Protein 3PBJ (pdb70)

Radius of gyration: 22.79 Å; Cα contacts (8 Å, |Δi|>4): 44; chains: 6; bounding box: 41×23×74 Å

Structure (mmCIF, N/CA/C/O backbone):
data_3PBJ
#
_entry.id   3PBJ
#
_cell.length_a   25.877
_cell.length_b   38.649
_cell.length_c   75.659
_cell.angle_alpha   90.00
_cell.angle_beta   95.06
_cell.angle_gamma   90.00
#
_symmetry.space_group_name_H-M   'P 1 21 1'
#
loop_
_entity.id
_entity.type
_entity.pdbx_description
1 polymer 'COIL SER L9L-Pen L23H'
2 non-polymer 'ZINC ION'
3 non-polymer 'CHLORIDE ION'
4 non-polymer 'MERCURY (II) ION'
5 non-polymer 'SODIUM ION'
6 water water
#
loop_
_atom_site.group_PDB
_atom_site.id
_atom_site.type_symbol
_atom_site.label_atom_id
_atom_site.label_alt_id
_atom_site.label_comp_id
_atom_site.label_asym_id
_atom_site.label_entity_id
_atom_site.label_seq_id
_atom_site.pdbx_PDB_ins_code
_atom_site.Cartn_x
_atom_site.Cartn_y
_atom_site.Cartn_z
_atom_site.occupancy
_atom_site.B_iso_or_equiv
_atom_site.auth_seq_id
_atom_site.auth_comp_id
_atom_site.auth_asym_id
_atom_site.auth_atom_id
_atom_site.pdbx_PDB_model_num
ATOM 1 N N . GLU A 1 2 ? 19.677 -0.731 -14.271 1.00 66.34 1 GLU A N 1
ATOM 2 C CA . GLU A 1 2 ? 20.265 -1.654 -13.298 1.00 67.28 1 GLU A CA 1
ATOM 3 C C . GLU A 1 2 ? 19.180 -2.526 -12.692 1.00 68.32 1 GLU A C 1
ATOM 4 O O . GLU A 1 2 ? 18.745 -2.290 -11.562 1.00 67.19 1 GLU A O 1
ATOM 10 N N . TRP A 1 3 ? 18.752 -3.545 -13.453 1.00 64.00 2 TRP A N 1
ATOM 11 C CA . TRP A 1 3 ? 17.737 -4.508 -13.037 1.00 62.52 2 TRP A CA 1
ATOM 12 C C . TRP A 1 3 ? 18.117 -5.150 -11.720 1.00 64.25 2 TRP A C 1
ATOM 13 O O . TRP A 1 3 ? 17.359 -5.031 -10.771 1.00 62.29 2 TRP A O 1
ATOM 24 N N . GLU A 1 4 ? 19.327 -5.743 -11.640 1.00 62.25 3 GLU A N 1
ATOM 25 C CA . GLU A 1 4 ? 19.863 -6.421 -10.454 1.00 62.61 3 GLU A CA 1
ATOM 26 C C . GLU A 1 4 ? 19.733 -5.541 -9.189 1.00 64.64 3 GLU A C 1
ATOM 27 O O . GLU A 1 4 ? 19.166 -6.003 -8.203 1.00 65.26 3 GLU A O 1
ATOM 33 N N . ALA A 1 5 ? 20.175 -4.268 -9.251 1.00 57.91 4 ALA A N 1
ATOM 34 C CA . ALA A 1 5 ? 20.126 -3.302 -8.147 1.00 55.52 4 ALA A CA 1
ATOM 35 C C . ALA A 1 5 ? 18.704 -2.924 -7.739 1.00 54.11 4 ALA A C 1
ATOM 36 O O . ALA A 1 5 ? 18.436 -2.749 -6.538 1.00 52.84 4 ALA A O 1
ATOM 38 N N . LEU A 1 6 ? 17.811 -2.755 -8.739 1.00 46.40 5 LEU A N 1
ATOM 39 C CA . LEU A 1 6 ? 16.424 -2.341 -8.529 1.00 43.31 5 LEU A CA 1
ATOM 40 C C . LEU A 1 6 ? 15.574 -3.494 -8.027 1.00 44.45 5 LEU A C 1
ATOM 41 O O . LEU A 1 6 ? 14.689 -3.288 -7.195 1.00 43.24 5 LEU A O 1
ATOM 46 N N . GLU A 1 7 ? 15.813 -4.698 -8.546 1.00 41.43 6 GLU A N 1
ATOM 47 C CA . GLU A 1 7 ? 15.076 -5.878 -8.117 1.00 41.16 6 GLU A CA 1
ATOM 48 C C . GLU A 1 7 ? 15.487 -6.234 -6.698 1.00 46.23 6 GLU A C 1
ATOM 49 O O . GLU A 1 7 ? 14.655 -6.719 -5.951 1.00 46.12 6 GLU A O 1
ATOM 55 N N . LYS A 1 8 ? 16.728 -5.913 -6.305 1.00 42.76 7 LYS A N 1
ATOM 56 C CA . LYS A 1 8 ? 17.209 -6.152 -4.944 1.00 44.19 7 LYS A CA 1
ATOM 57 C C . LYS A 1 8 ? 16.425 -5.220 -3.980 1.00 47.60 7 LYS A C 1
ATOM 58 O O . LYS A 1 8 ? 15.987 -5.656 -2.911 1.00 48.06 7 LYS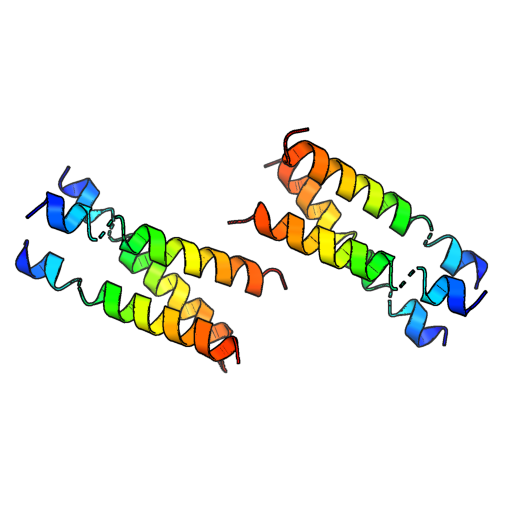 A O 1
ATOM 64 N N . LYS A 1 9 ? 16.222 -3.956 -4.399 1.00 41.78 8 LYS A N 1
ATOM 65 C CA . LYS A 1 9 ? 15.515 -2.941 -3.634 1.00 39.21 8 LYS A CA 1
ATOM 66 C C . LYS A 1 9 ? 14.066 -3.355 -3.447 1.00 38.86 8 LYS A C 1
ATOM 67 O O . LYS A 1 9 ? 13.604 -3.429 -2.319 1.00 38.81 8 LYS A O 1
ATOM 81 N N . ALA A 1 11 ? 12.692 -6.369 -3.666 1.00 32.64 10 ALA A N 1
ATOM 82 C CA . ALA A 1 11 ? 12.576 -7.585 -2.890 1.00 33.54 10 ALA A CA 1
ATOM 83 C C . ALA A 1 11 ? 12.629 -7.278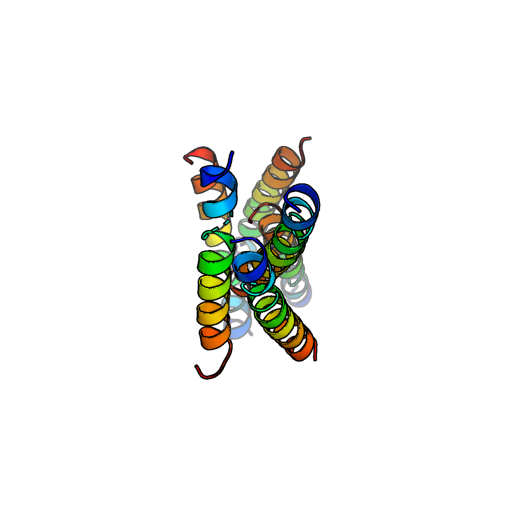 -1.365 1.00 36.72 10 ALA A C 1
ATOM 84 O O . ALA A 1 11 ? 11.796 -7.787 -0.606 1.00 35.22 10 ALA A O 1
ATOM 86 N N . ALA A 1 12 ? 13.587 -6.416 -0.935 1.00 33.25 11 ALA A N 1
ATOM 87 C CA . ALA A 1 12 ? 13.761 -6.024 0.458 1.00 33.59 11 ALA A CA 1
ATOM 88 C C . ALA A 1 12 ? 12.582 -5.206 0.930 1.00 36.17 11 ALA A C 1
ATOM 89 O O . ALA A 1 12 ? 12.190 -5.316 2.084 1.00 38.10 11 ALA A O 1
ATOM 91 N N . LEU A 1 13 ? 11.985 -4.417 0.027 1.00 31.16 12 LEU A N 1
ATOM 92 C CA . LEU A 1 13 ? 10.810 -3.610 0.320 1.00 30.65 12 LEU A CA 1
ATOM 93 C C . LEU A 1 13 ? 9.591 -4.503 0.575 1.00 29.70 12 LEU A C 1
ATOM 94 O O . LEU A 1 13 ? 8.888 -4.315 1.561 1.00 27.81 12 LEU A O 1
ATOM 99 N N . GLU A 1 14 ? 9.401 -5.510 -0.289 1.00 24.13 13 GLU A N 1
ATOM 100 C CA . GLU A 1 14 ? 8.355 -6.530 -0.249 1.00 26.30 13 GLU A CA 1
ATOM 101 C C . GLU A 1 14 ? 8.399 -7.357 1.072 1.00 33.46 13 GLU A C 1
ATOM 102 O O . GLU A 1 14 ? 7.350 -7.599 1.638 1.00 36.19 13 GLU A O 1
ATOM 108 N N . SER A 1 15 ? 9.601 -7.790 1.537 1.00 29.30 14 SER A N 1
ATOM 109 C CA . SER A 1 15 ? 9.777 -8.533 2.768 1.00 28.19 14 SER A CA 1
ATOM 110 C C . SER A 1 15 ? 9.496 -7.640 3.996 1.00 33.77 14 SER A C 1
ATOM 111 O O . SER A 1 15 ? 8.788 -8.073 4.915 1.00 34.12 14 SER A O 1
ATOM 114 N N . LYS A 1 16 ? 9.999 -6.395 4.008 1.00 31.22 15 LYS A N 1
ATOM 115 C CA . LYS A 1 16 ? 9.698 -5.489 5.126 1.00 32.53 15 LYS A CA 1
ATOM 116 C C . LYS A 1 16 ? 8.177 -5.289 5.243 1.00 34.76 15 LYS A C 1
ATOM 117 O O . LYS A 1 16 ? 7.655 -5.264 6.348 1.00 35.43 15 LYS A O 1
ATOM 123 N N . LEU A 1 17 ? 7.479 -5.181 4.113 1.00 30.73 16 LEU A N 1
ATOM 124 C CA A LEU A 1 17 ? 6.026 -5.019 4.085 0.67 30.95 16 LEU A CA 1
ATOM 125 C CA B LEU A 1 17 ? 6.026 -5.033 4.102 0.33 30.83 16 LEU A CA 1
ATOM 126 C C . LEU A 1 17 ? 5.342 -6.319 4.606 1.00 34.27 16 LEU A C 1
ATOM 127 O O . LEU A 1 17 ? 4.461 -6.243 5.442 1.00 34.76 16 LEU A O 1
ATOM 136 N N . GLN A 1 18 ? 5.797 -7.484 4.175 1.00 29.24 17 GLN A N 1
ATOM 137 C CA . GLN A 1 18 ? 5.226 -8.750 4.659 1.00 30.22 17 GLN A CA 1
ATOM 138 C C . GLN A 1 18 ? 5.391 -8.872 6.191 1.00 33.63 17 GLN A C 1
ATOM 139 O O . GLN A 1 18 ? 4.383 -9.129 6.863 1.00 31.94 17 GLN A O 1
ATOM 145 N N . ALA A 1 19 ? 6.613 -8.600 6.738 1.00 29.08 18 ALA A N 1
ATOM 146 C CA . ALA A 1 19 ? 6.919 -8.567 8.185 1.00 29.73 18 ALA A CA 1
ATOM 147 C C . ALA A 1 19 ? 5.930 -7.692 8.981 1.00 34.38 18 ALA A C 1
ATOM 148 O O . ALA A 1 19 ? 5.443 -8.104 10.046 1.00 37.18 18 ALA A O 1
ATOM 150 N N . LEU A 1 20 ? 5.645 -6.489 8.469 1.00 27.35 19 LEU A N 1
ATOM 151 C CA . LEU A 1 20 ? 4.734 -5.553 9.118 1.00 27.76 19 LEU A CA 1
ATOM 152 C C . LEU A 1 20 ? 3.305 -6.086 9.043 1.00 32.12 19 LEU A C 1
ATOM 153 O O . LEU A 1 20 ? 2.573 -6.023 10.044 1.00 33.16 19 LEU A O 1
ATOM 158 N N . GLU A 1 21 ? 2.919 -6.673 7.891 1.00 26.72 20 GLU A N 1
ATOM 159 C CA . GLU A 1 21 ? 1.586 -7.275 7.747 1.00 27.41 20 GLU A CA 1
ATOM 160 C C . GLU A 1 21 ? 1.365 -8.425 8.797 1.00 35.87 20 GLU A C 1
ATOM 161 O O . GLU A 1 21 ? 0.294 -8.493 9.407 1.00 37.16 20 GLU A O 1
ATOM 167 N N . LYS A 1 22 ? 2.406 -9.250 9.075 1.00 32.43 21 LYS A N 1
ATOM 168 C CA . LYS A 1 22 ? 2.346 -10.311 10.097 1.00 33.25 21 LYS A CA 1
ATOM 169 C C . LYS A 1 22 ? 2.125 -9.709 11.476 1.00 37.74 21 LYS A C 1
ATOM 170 O O . LYS A 1 22 ? 1.346 -10.237 12.267 1.00 39.31 21 LYS A O 1
ATOM 176 N N . LYS A 1 23 ? 2.792 -8.591 11.763 1.00 34.43 22 LYS A N 1
ATOM 177 C CA . LYS A 1 23 ? 2.675 -7.936 13.056 1.00 34.15 22 LYS A CA 1
ATOM 178 C C . LYS A 1 23 ? 1.213 -7.400 13.298 1.00 40.45 22 LYS A C 1
ATOM 179 O O . LYS A 1 23 ? 0.634 -7.633 14.378 1.00 42.85 22 LYS A O 1
ATOM 185 N N . HIS A 1 24 ? 0.603 -6.744 12.303 1.00 34.41 23 HIS A N 1
ATOM 186 C CA . HIS A 1 24 ? -0.784 -6.271 12.457 1.00 35.68 23 HIS A CA 1
ATOM 187 C C . HIS A 1 24 ? -1.765 -7.444 12.607 1.00 41.63 23 HIS A C 1
ATOM 188 O O . HIS A 1 24 ? -2.753 -7.340 13.323 1.00 43.75 23 HIS A O 1
ATOM 195 N N . GLU A 1 25 ? -1.459 -8.557 11.965 1.00 36.68 24 GLU A N 1
ATOM 196 C CA . GLU A 1 25 ? -2.269 -9.749 12.027 1.00 37.78 24 GLU A CA 1
ATOM 197 C C . GLU A 1 25 ? -2.170 -10.318 13.448 1.00 43.70 24 GLU A C 1
ATOM 198 O O . GLU A 1 25 ? -3.198 -10.555 14.069 1.00 45.43 24 GLU A O 1
ATOM 201 N N . ALA A 1 26 ? -0.945 -10.410 14.000 1.00 39.99 25 ALA A N 1
ATOM 202 C CA . ALA A 1 26 ? -0.685 -10.857 15.378 1.00 41.63 25 ALA A CA 1
ATOM 203 C C . ALA A 1 26 ? -1.461 -9.989 16.416 1.00 47.39 25 ALA A C 1
ATOM 204 O O . ALA A 1 26 ? -1.931 -10.532 17.415 1.00 48.92 25 ALA A O 1
ATOM 206 N N . LEU A 1 27 ? -1.626 -8.671 16.159 1.00 43.62 26 LEU A N 1
ATOM 207 C CA . LEU A 1 27 ? -2.350 -7.749 17.054 1.00 44.02 26 LEU A CA 1
ATOM 208 C C . LEU A 1 27 ? -3.835 -8.136 17.202 1.00 53.64 26 LEU A C 1
ATOM 209 O O . LEU A 1 27 ? -4.332 -8.143 18.329 1.00 55.16 26 LEU A O 1
ATOM 213 N N . GLU A 1 28 ? -4.525 -8.494 16.084 1.00 52.82 27 GLU A N 1
ATOM 214 C CA . GLU A 1 28 ? -5.945 -8.899 16.078 1.00 53.76 27 GLU A CA 1
ATOM 215 C C . GLU A 1 28 ? -6.167 -10.196 16.861 1.00 58.24 27 GLU A C 1
ATOM 216 O O . GLU A 1 28 ? -7.207 -10.351 17.489 1.00 59.56 27 GLU A O 1
ATOM 222 N N . HIS A 1 29 ? -5.187 -11.115 16.835 1.00 54.68 28 HIS A N 1
ATOM 223 C CA . HIS A 1 29 ? -5.259 -12.433 17.490 1.00 55.28 28 HIS A CA 1
ATOM 224 C C . HIS A 1 29 ? -4.739 -12.412 18.941 1.00 58.92 28 HIS A C 1
ATOM 225 O O . HIS A 1 29 ? -5.064 -13.320 19.701 1.00 59.23 28 HIS A O 1
ATOM 232 N N . GLY A 1 30 ? -3.940 -11.402 19.300 1.00 54.87 29 GLY A N 1
ATOM 233 C CA . GLY A 1 30 ? -3.366 -11.263 20.635 1.00 82.44 29 GLY A CA 1
ATOM 237 N N . GLU B 1 2 ? 10.793 7.359 -17.918 1.00 42.18 1 GLU B N 1
ATOM 238 C CA . GLU B 1 2 ? 10.217 6.088 -17.439 1.00 40.82 1 GLU B CA 1
ATOM 239 C C . GLU B 1 2 ? 11.088 5.411 -16.383 1.00 43.20 1 GLU B C 1
ATOM 240 O O . GLU B 1 2 ? 10.580 4.926 -15.370 1.00 42.87 1 GLU B O 1
ATOM 246 N N . TRP B 1 3 ? 12.386 5.339 -16.641 1.00 38.96 2 TRP B N 1
ATOM 247 C CA . TRP B 1 3 ? 13.299 4.701 -15.705 1.00 38.69 2 TRP B CA 1
ATOM 248 C C . TRP B 1 3 ? 13.289 5.451 -14.365 1.00 38.69 2 TRP B C 1
ATOM 249 O O . TRP B 1 3 ? 13.010 4.845 -13.330 1.00 37.17 2 TRP B O 1
ATOM 260 N N . GLU B 1 4 ? 13.513 6.778 -14.437 1.00 33.83 3 GLU B N 1
ATOM 261 C CA . GLU B 1 4 ? 13.568 7.741 -13.352 1.00 33.45 3 GLU B CA 1
ATOM 262 C C . GLU B 1 4 ? 12.305 7.703 -12.510 1.00 36.66 3 GLU B C 1
ATOM 263 O O . GLU B 1 4 ? 12.407 7.641 -11.293 1.00 35.57 3 GLU B O 1
ATOM 269 N N . ALA B 1 5 ? 11.124 7.696 -13.161 1.00 36.30 4 ALA B N 1
ATOM 270 C CA . ALA B 1 5 ? 9.800 7.576 -12.542 1.00 36.27 4 ALA B CA 1
ATOM 271 C C . ALA B 1 5 ? 9.730 6.347 -11.657 1.00 40.25 4 ALA B C 1
ATOM 272 O O . ALA B 1 5 ? 9.316 6.454 -10.507 1.00 38.65 4 ALA B O 1
ATOM 274 N N . LEU B 1 6 ? 10.202 5.183 -12.153 1.00 39.21 5 LEU B N 1
ATOM 275 C CA . LEU B 1 6 ? 10.130 3.997 -11.304 1.00 39.23 5 LEU B CA 1
ATOM 276 C C . LEU B 1 6 ? 11.178 4.092 -10.198 1.00 39.44 5 LEU B C 1
ATOM 277 O O . LEU B 1 6 ? 10.907 3.616 -9.105 1.00 39.48 5 LEU B O 1
ATOM 282 N N . GLU B 1 7 ? 12.295 4.795 -10.413 1.00 33.40 6 GLU B N 1
ATOM 283 C CA . GLU B 1 7 ? 13.257 4.929 -9.305 1.00 32.67 6 GLU B CA 1
ATOM 284 C C . GLU B 1 7 ? 12.697 5.874 -8.215 1.00 32.87 6 GLU B C 1
ATOM 285 O O . GLU B 1 7 ? 12.842 5.609 -7.021 1.00 29.41 6 GLU B O 1
ATOM 291 N N . LYS B 1 8 ? 12.017 6.934 -8.657 1.00 30.80 7 LYS B N 1
ATOM 292 C CA . LYS B 1 8 ? 11.333 7.926 -7.818 1.00 31.60 7 LYS B CA 1
ATOM 293 C C . LYS B 1 8 ? 10.251 7.216 -6.969 1.00 36.65 7 LYS B C 1
ATOM 294 O O . LYS B 1 8 ? 10.253 7.354 -5.744 1.00 37.39 7 LYS B O 1
ATOM 300 N N . LYS B 1 9 ? 9.407 6.378 -7.628 1.00 33.87 8 LYS B N 1
ATOM 301 C CA . LYS B 1 9 ? 8.337 5.553 -7.037 1.00 33.07 8 LYS B CA 1
ATOM 302 C C . LYS B 1 9 ? 8.896 4.635 -5.933 1.00 38.85 8 LYS B C 1
ATOM 303 O O . LYS B 1 9 ? 8.504 4.730 -4.766 1.00 38.79 8 LYS B O 1
ATOM 317 N N . ALA B 1 11 ? 11.750 4.773 -4.307 1.00 35.65 10 ALA B N 1
ATOM 318 C CA . ALA B 1 11 ? 12.321 5.558 -3.202 1.00 36.54 10 ALA B CA 1
ATOM 319 C C . ALA B 1 11 ? 11.196 6.126 -2.289 1.00 41.47 10 ALA B C 1
ATOM 320 O O . ALA B 1 11 ? 11.315 6.105 -1.050 1.00 41.24 10 ALA B O 1
ATOM 322 N N . ALA B 1 12 ? 10.087 6.594 -2.906 1.00 37.50 11 ALA B N 1
ATOM 323 C CA . ALA B 1 12 ? 8.922 7.111 -2.197 1.00 37.08 11 ALA B CA 1
ATOM 324 C C . ALA B 1 12 ? 8.251 5.996 -1.352 1.00 41.69 11 ALA B C 1
ATOM 325 O O . ALA B 1 12 ? 7.927 6.231 -0.188 1.00 43.22 11 ALA B O 1
ATOM 327 N N . LEU B 1 13 ? 8.119 4.773 -1.905 1.00 36.21 12 LEU B N 1
ATOM 328 C CA . LEU B 1 13 ? 7.557 3.653 -1.151 1.00 36.02 12 LEU B CA 1
ATOM 329 C C . LEU B 1 13 ? 8.449 3.288 0.004 1.00 38.18 12 LEU B C 1
ATOM 330 O O . LEU B 1 13 ? 7.944 3.010 1.089 1.00 38.37 12 LEU B O 1
ATOM 335 N N . GLU B 1 14 ? 9.771 3.329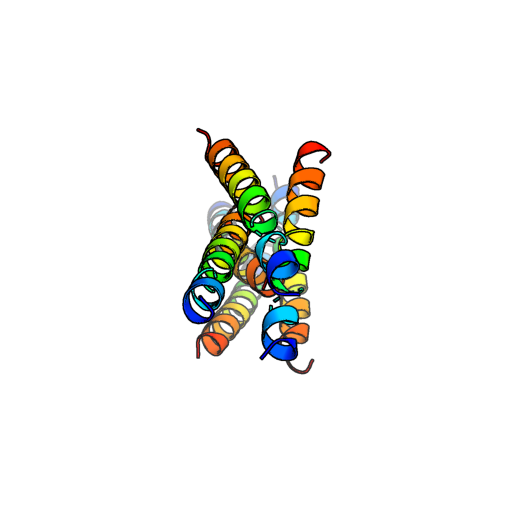 -0.208 1.00 34.71 13 GLU B N 1
ATOM 336 C CA . GLU B 1 14 ? 10.790 3.100 0.818 1.00 35.53 13 GLU B CA 1
ATOM 337 C C . GLU B 1 14 ? 10.584 4.077 1.977 1.00 41.46 13 GLU B C 1
ATOM 338 O O . GLU B 1 14 ? 10.489 3.650 3.133 1.00 43.38 13 GLU B O 1
ATOM 344 N N . SER B 1 15 ? 10.412 5.375 1.664 1.00 36.59 14 SER B N 1
ATOM 345 C CA . SER B 1 15 ? 10.218 6.378 2.713 1.00 38.85 14 SER B CA 1
ATOM 346 C C . SER B 1 15 ? 8.878 6.192 3.413 1.00 41.11 14 SER B C 1
ATOM 347 O O . SER B 1 15 ? 8.825 6.311 4.633 1.00 39.74 14 SER B O 1
ATOM 350 N N . LYS B 1 16 ? 7.808 5.846 2.643 1.00 35.99 15 LYS B N 1
ATOM 351 C CA . LYS B 1 16 ? 6.501 5.595 3.214 1.00 36.12 15 LYS B CA 1
ATOM 352 C C . LYS B 1 16 ? 6.593 4.402 4.152 1.00 44.20 15 LYS B C 1
ATOM 353 O O . LYS B 1 16 ? 6.007 4.422 5.233 1.00 45.78 15 LYS B O 1
ATOM 359 N N . LEU B 1 17 ? 7.380 3.393 3.775 1.00 41.47 16 LEU B N 1
ATOM 360 C CA . LEU B 1 17 ? 7.574 2.195 4.594 1.00 41.75 16 LEU B CA 1
ATOM 361 C C . LEU B 1 17 ? 8.387 2.529 5.862 1.00 45.75 16 LEU B C 1
ATOM 362 O O . LEU B 1 17 ? 7.964 2.131 6.937 1.00 47.61 16 LEU B O 1
ATOM 367 N N . GLN B 1 18 ? 9.472 3.315 5.760 1.00 41.09 17 GLN B N 1
ATOM 368 C CA . GLN B 1 18 ? 10.275 3.732 6.928 1.00 42.90 17 GLN B CA 1
ATOM 369 C C . GLN B 1 18 ? 9.420 4.559 7.914 1.00 50.07 17 GLN B C 1
ATOM 370 O O . GLN B 1 18 ? 9.717 4.597 9.112 1.00 51.91 17 GLN B O 1
ATOM 376 N N . ALA B 1 19 ? 8.357 5.215 7.399 1.00 46.44 18 ALA B N 1
ATOM 377 C CA . ALA B 1 19 ? 7.384 5.983 8.172 1.00 46.96 18 ALA B CA 1
ATOM 378 C C . ALA B 1 19 ? 6.479 5.040 8.964 1.00 49.76 18 ALA B C 1
ATOM 379 O O . ALA B 1 19 ? 6.271 5.264 10.157 1.00 50.77 18 ALA B O 1
ATOM 381 N N . LEU B 1 20 ? 5.962 3.973 8.314 1.00 43.86 19 LEU B N 1
ATOM 382 C CA . LEU B 1 2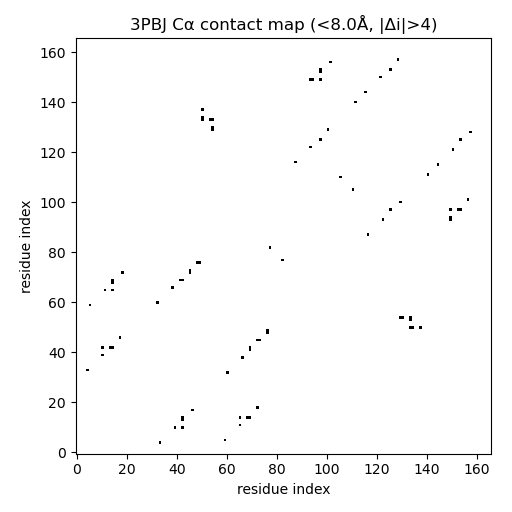0 ? 5.100 2.996 8.982 1.00 43.36 19 LEU B CA 1
ATOM 383 C C . LEU B 1 20 ? 5.866 2.273 10.075 1.00 46.94 19 LEU B C 1
ATOM 384 O O . LEU B 1 20 ? 5.315 2.146 11.160 1.00 48.53 19 LEU B O 1
ATOM 389 N N . GLU B 1 21 ? 7.140 1.859 9.826 1.00 41.37 20 GLU B N 1
ATOM 390 C CA . GLU B 1 21 ? 7.981 1.165 10.822 1.00 41.53 20 GLU B CA 1
ATOM 391 C C . GLU B 1 21 ? 8.133 2.053 12.089 1.00 46.36 20 GLU B C 1
ATOM 392 O O . GLU B 1 21 ? 7.983 1.549 13.210 1.00 45.18 20 GLU B O 1
ATOM 398 N N . LYS B 1 22 ? 8.314 3.394 11.886 1.00 44.16 21 LYS B N 1
ATOM 399 C CA . LYS B 1 22 ? 8.401 4.405 12.947 1.00 45.86 21 LYS B CA 1
ATOM 400 C C . LYS B 1 22 ? 7.065 4.498 13.719 1.00 48.08 21 LYS B C 1
ATOM 401 O O . LYS B 1 22 ? 7.081 4.478 14.948 1.00 48.23 21 LYS B O 1
ATOM 403 N N . LYS B 1 23 ? 5.918 4.524 13.012 1.00 44.41 22 LYS B N 1
ATOM 404 C CA . LYS B 1 23 ? 4.579 4.534 13.634 1.00 45.53 22 LYS B CA 1
ATOM 405 C C . LYS B 1 23 ? 4.361 3.245 14.438 1.00 52.90 22 LYS B C 1
ATOM 406 O O . LYS B 1 23 ? 3.873 3.276 15.570 1.00 53.42 22 LYS B O 1
ATOM 412 N N . HIS B 1 24 ? 4.801 2.118 13.862 1.00 50.22 23 HIS B N 1
ATOM 413 C CA . HIS B 1 24 ? 4.709 0.806 14.472 1.00 50.16 23 HIS B CA 1
ATOM 414 C C . HIS B 1 24 ? 5.550 0.740 15.778 1.00 59.57 23 HIS B C 1
ATOM 415 O O . HIS B 1 24 ? 5.152 0.066 16.727 1.00 60.55 23 HIS B O 1
ATOM 422 N N . GLU B 1 25 ? 6.672 1.475 15.839 1.00 59.85 24 GLU B N 1
ATOM 423 C CA . GLU B 1 25 ? 7.568 1.549 17.004 1.00 62.74 24 GLU B CA 1
ATOM 424 C C . GLU B 1 25 ? 6.870 2.231 18.202 1.00 69.28 24 GLU B C 1
ATOM 425 O O . GLU B 1 25 ? 7.032 1.786 19.338 1.00 69.41 24 GLU B O 1
ATOM 431 N N . ALA B 1 26 ? 6.078 3.284 17.933 1.00 68.70 25 ALA B N 1
ATOM 432 C CA . ALA B 1 26 ? 5.348 4.080 18.930 1.00 71.68 25 ALA B CA 1
ATOM 433 C C . ALA B 1 26 ? 4.351 3.243 19.733 1.00 78.29 25 ALA B C 1
ATOM 434 O O . ALA B 1 26 ? 4.216 3.464 20.938 1.00 80.49 25 ALA B O 1
ATOM 436 N N . LEU B 1 27 ? 3.660 2.291 19.080 1.00 74.53 26 LEU B N 1
ATOM 437 C CA . LEU B 1 27 ? 2.697 1.427 19.749 1.00 74.88 26 LEU B CA 1
ATOM 438 C C . LEU B 1 27 ? 3.416 0.400 20.636 1.00 82.21 26 LEU B C 1
ATOM 439 O O . LEU B 1 27 ? 2.976 0.172 21.770 1.00 83.98 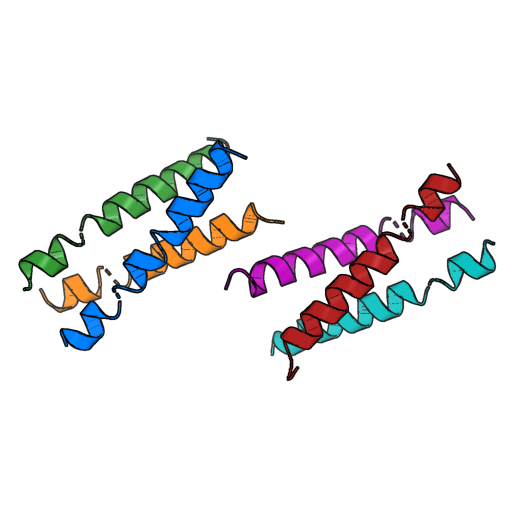26 LEU B O 1
ATOM 441 N N . GLU B 1 28 ? 4.528 -0.196 20.138 0.96 78.48 27 GLU B N 1
ATOM 442 C CA . GLU B 1 28 ? 5.315 -1.186 20.887 0.96 79.64 27 GLU B CA 1
ATOM 443 C C . GLU B 1 28 ? 6.021 -0.541 22.097 0.96 87.29 27 GLU B C 1
ATOM 444 O O . GLU B 1 28 ? 6.448 0.618 22.024 0.96 88.23 27 GLU B O 1
ATOM 446 N N . HIS B 1 29 ? 6.113 -1.295 23.215 1.00 85.44 28 HIS B N 1
ATOM 447 C CA . HIS B 1 29 ? 6.730 -0.850 24.473 1.00 105.96 28 HIS B CA 1
ATOM 448 C C . HIS B 1 29 ? 8.244 -0.688 24.330 1.00 115.39 28 HIS B C 1
ATOM 449 O O . HIS B 1 29 ? 8.815 0.289 24.811 1.00 68.87 28 HIS B O 1
ATOM 454 N N . GLU C 1 2 ? 9.798 -7.796 -18.621 1.00 45.30 1 GLU C N 1
ATOM 455 C CA . GLU C 1 2 ? 10.527 -7.563 -17.364 1.00 45.09 1 GLU C CA 1
ATOM 456 C C . GLU C 1 2 ? 10.066 -6.286 -16.724 1.00 49.37 1 GLU C C 1
ATOM 457 O O . GLU C 1 2 ? 9.713 -6.290 -15.542 1.00 49.19 1 GLU C O 1
ATOM 463 N N . TRP C 1 3 ? 10.019 -5.207 -17.511 1.00 45.10 2 TRP C N 1
ATOM 464 C CA . TRP C 1 3 ? 9.600 -3.901 -17.038 1.00 43.31 2 TRP C CA 1
ATOM 465 C C . TRP C 1 3 ? 8.169 -3.896 -16.472 1.00 41.55 2 TRP C C 1
ATOM 466 O O . TRP C 1 3 ? 7.957 -3.412 -15.363 1.00 41.53 2 TRP C O 1
ATOM 477 N N . GLU C 1 4 ? 7.214 -4.443 -17.224 1.00 34.32 3 GLU C N 1
ATOM 478 C CA . GLU C 1 4 ? 5.802 -4.492 -16.886 1.00 33.57 3 GLU C CA 1
ATOM 479 C C . GLU C 1 4 ? 5.592 -5.271 -15.601 1.00 40.34 3 GLU C C 1
ATOM 480 O O . GLU C 1 4 ? 4.705 -4.913 -14.835 1.00 39.95 3 GLU C O 1
ATOM 486 N N . ALA C 1 5 ? 6.434 -6.306 -15.345 1.00 37.50 4 ALA C N 1
ATOM 487 C CA . ALA C 1 5 ? 6.336 -7.126 -14.132 1.00 36.71 4 ALA C CA 1
ATOM 488 C C . ALA C 1 5 ? 6.781 -6.346 -12.960 1.00 38.14 4 ALA C C 1
ATOM 489 O O . ALA C 1 5 ? 6.120 -6.396 -11.921 1.00 36.54 4 ALA C O 1
ATOM 491 N N . LEU C 1 6 ? 7.875 -5.571 -13.118 1.00 36.15 5 LEU C N 1
ATOM 492 C CA . LEU C 1 6 ? 8.392 -4.771 -12.009 1.00 35.45 5 LEU C CA 1
ATOM 493 C C . LEU C 1 6 ? 7.395 -3.671 -11.625 1.00 38.34 5 LEU C C 1
ATOM 494 O O . LEU C 1 6 ? 7.223 -3.397 -10.436 1.00 40.08 5 LEU C O 1
ATOM 499 N N . GLU C 1 7 ? 6.705 -3.092 -12.623 1.00 31.43 6 GLU C N 1
ATOM 500 C CA . GLU C 1 7 ? 5.715 -2.045 -12.398 1.00 29.87 6 GLU C CA 1
ATOM 501 C C . GLU C 1 7 ? 4.484 -2.545 -11.650 1.00 31.73 6 GLU C C 1
ATOM 502 O O . GLU C 1 7 ? 3.897 -1.783 -10.877 1.00 28.45 6 GLU C O 1
ATOM 508 N N . LYS C 1 8 ? 4.031 -3.773 -11.956 1.00 29.40 7 LYS C N 1
ATOM 509 C CA . LYS C 1 8 ? 2.830 -4.297 -11.324 1.00 30.23 7 LYS C CA 1
ATOM 510 C C . LYS C 1 8 ? 3.168 -4.661 -9.882 1.00 34.22 7 LYS C C 1
ATOM 511 O O . LYS C 1 8 ? 2.363 -4.411 -8.995 1.00 38.04 7 LYS C O 1
ATOM 517 N N . LYS C 1 9 ? 4.366 -5.197 -9.647 1.00 27.74 8 LYS C N 1
ATOM 518 C CA . LYS C 1 9 ? 4.925 -5.507 -8.321 1.00 26.00 8 LYS C CA 1
ATOM 519 C C . LYS C 1 9 ? 4.845 -4.279 -7.410 1.00 29.46 8 LYS C C 1
ATOM 520 O O . LYS C 1 9 ? 4.179 -4.339 -6.391 1.00 29.23 8 LYS C O 1
ATOM 534 N N . ALA C 1 11 ? 3.142 -1.430 -7.894 1.00 27.71 10 ALA C N 1
ATOM 535 C CA . ALA C 1 11 ? 1.753 -0.987 -7.812 1.00 28.94 10 ALA C CA 1
ATOM 536 C C . ALA C 1 11 ? 1.008 -1.760 -6.678 1.00 34.53 10 ALA C C 1
ATOM 537 O O . ALA C 1 11 ? 0.300 -1.140 -5.869 1.00 34.70 10 ALA C O 1
ATOM 539 N N . ALA C 1 12 ? 1.239 -3.103 -6.596 1.00 29.91 11 ALA C N 1
ATOM 540 C CA . ALA C 1 12 ? 0.651 -3.994 -5.602 1.00 30.65 11 ALA C CA 1
ATOM 541 C C . ALA C 1 12 ? 1.224 -3.734 -4.232 1.00 37.76 11 ALA C C 1
ATOM 542 O O . ALA C 1 12 ? 0.449 -3.732 -3.275 1.00 41.73 11 ALA C O 1
ATOM 544 N N . LEU C 1 13 ? 2.559 -3.477 -4.115 1.00 30.87 12 LEU C N 1
ATOM 545 C CA . LEU C 1 13 ? 3.176 -3.153 -2.825 1.00 28.00 12 LEU C CA 1
ATOM 546 C C . LEU C 1 13 ? 2.669 -1.830 -2.320 1.00 31.02 12 LEU C C 1
ATOM 547 O O . LEU C 1 13 ? 2.378 -1.713 -1.129 1.00 30.32 12 LEU C O 1
ATOM 552 N N . GLU C 1 14 ? 2.482 -0.840 -3.227 1.00 27.73 13 GLU C N 1
ATOM 553 C CA . GLU C 1 14 ? 1.878 0.473 -2.869 1.00 29.37 13 GLU C CA 1
ATOM 554 C C . GLU C 1 14 ? 0.457 0.285 -2.255 1.00 35.97 13 GLU C C 1
ATOM 555 O O . GLU C 1 14 ? 0.160 0.890 -1.219 1.00 37.21 13 GLU C O 1
ATOM 561 N N . SER C 1 15 ? -0.389 -0.582 -2.870 1.00 32.74 14 SER C N 1
ATOM 562 C CA . SER C 1 15 ? -1.734 -0.899 -2.378 1.00 33.79 14 SER C CA 1
ATOM 563 C C . SER C 1 15 ? -1.654 -1.524 -0.979 1.00 37.07 14 SER C C 1
ATOM 564 O O . SER C 1 15 ? -2.427 -1.165 -0.096 1.00 36.78 14 SER C O 1
ATOM 567 N N . LYS C 1 16 ? -0.668 -2.436 -0.776 1.00 31.76 15 LYS C N 1
ATOM 568 C CA . LYS C 1 16 ? -0.506 -3.111 0.514 1.00 30.97 15 LYS C CA 1
ATOM 569 C C . LYS C 1 16 ? -0.093 -2.114 1.586 1.00 36.55 15 LYS C C 1
ATOM 570 O O . LYS C 1 16 ? -0.627 -2.161 2.691 1.00 36.13 15 LYS C O 1
ATOM 576 N N . LEU C 1 17 ? 0.767 -1.150 1.232 1.00 32.90 16 LEU C N 1
ATOM 577 C CA . LEU C 1 17 ? 1.191 -0.105 2.141 1.00 32.02 16 LEU C CA 1
ATOM 578 C C . LEU C 1 17 ? 0.008 0.831 2.552 1.00 35.12 16 LEU C C 1
ATOM 579 O O . LEU C 1 17 ? -0.117 1.167 3.728 1.00 36.38 16 LEU C O 1
ATOM 584 N N . GLN C 1 18 ? -0.845 1.245 1.606 1.00 31.40 17 GLN C N 1
ATOM 585 C CA . GLN C 1 18 ? -2.017 2.110 1.903 1.00 32.48 17 GLN C CA 1
ATOM 586 C C . GLN C 1 18 ? -2.955 1.434 2.914 1.00 33.87 17 GLN C C 1
ATOM 587 O O . GLN C 1 18 ? -3.510 2.121 3.768 1.00 33.85 17 GLN C O 1
ATOM 593 N N . ALA C 1 19 ? -3.085 0.081 2.856 1.00 30.50 18 ALA C N 1
ATOM 594 C CA . ALA C 1 19 ? -3.892 -0.678 3.805 1.00 30.76 18 ALA C CA 1
ATOM 595 C C . ALA C 1 19 ? -3.248 -0.649 5.178 1.00 34.78 18 ALA C C 1
ATOM 596 O O . ALA C 1 19 ? -3.954 -0.453 6.153 1.00 37.44 18 ALA C O 1
ATOM 598 N N . LEU C 1 20 ? -1.912 -0.778 5.273 1.0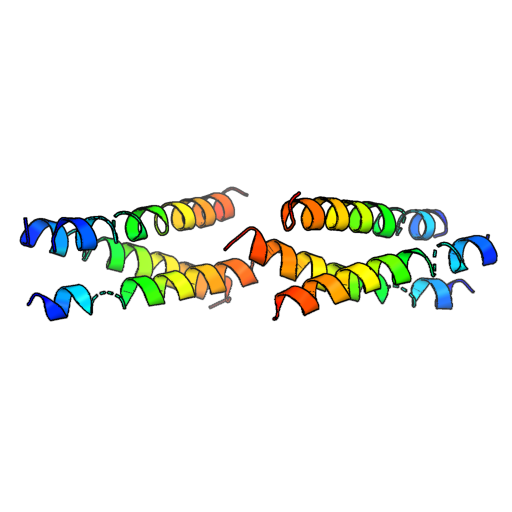0 31.07 19 LEU C N 1
ATOM 599 C CA . LEU C 1 20 ? -1.208 -0.721 6.565 1.00 31.39 19 LEU C CA 1
ATOM 600 C C . LEU C 1 20 ? -1.306 0.702 7.179 1.00 36.26 19 LEU C C 1
ATOM 601 O O . LEU C 1 20 ? -1.412 0.824 8.412 1.00 34.57 19 LEU C O 1
ATOM 606 N N . GLU C 1 21 ? -1.333 1.757 6.303 1.00 31.97 20 GLU C N 1
ATOM 607 C CA . GLU C 1 21 ? -1.512 3.162 6.675 1.00 32.98 20 GLU C CA 1
ATOM 608 C C . GLU C 1 21 ? -2.873 3.350 7.322 1.00 40.93 20 GLU C C 1
ATOM 609 O O . GLU C 1 21 ? -2.955 3.952 8.389 1.00 42.49 20 GLU C O 1
ATOM 615 N N . LYS C 1 22 ? -3.937 2.799 6.706 1.00 38.93 21 LYS C N 1
ATOM 616 C CA . LYS C 1 22 ? -5.307 2.883 7.238 1.00 40.56 21 LYS C CA 1
ATOM 617 C C . LYS C 1 22 ? -5.426 2.175 8.617 1.00 43.40 21 LYS C C 1
ATOM 618 O O . LYS C 1 22 ? -6.147 2.672 9.482 1.00 43.50 21 LYS C O 1
ATOM 624 N N . LYS C 1 23 ? -4.684 1.077 8.843 1.00 39.67 22 LYS C N 1
ATOM 625 C CA . LYS C 1 23 ? -4.678 0.383 10.131 1.00 40.16 22 LYS C CA 1
ATOM 626 C C . LYS C 1 23 ? -4.084 1.286 11.203 1.00 47.05 22 LYS C C 1
ATOM 627 O O . LYS C 1 23 ? -4.592 1.316 12.326 1.00 47.02 22 LYS C O 1
ATOM 633 N N . HIS C 1 24 ? -3.038 2.069 10.846 1.00 44.16 23 HIS C N 1
ATOM 634 C CA . HIS C 1 24 ? -2.465 2.988 11.813 1.00 45.00 23 HIS C CA 1
ATOM 635 C C . HIS C 1 24 ? -3.405 4.157 12.075 1.00 49.23 23 HIS C C 1
ATOM 636 O O . HIS C 1 24 ? -3.421 4.623 13.203 1.00 49.99 23 HIS C O 1
ATOM 643 N N . GLU C 1 25 ? -4.262 4.535 11.105 1.00 45.89 24 GLU C N 1
ATOM 644 C CA . GLU C 1 25 ? -5.244 5.617 11.278 1.00 48.01 24 GLU C CA 1
ATOM 645 C C . GLU C 1 25 ? -6.379 5.171 12.234 1.00 56.22 24 GLU C C 1
ATOM 646 O O . GLU C 1 25 ? -6.927 5.998 12.958 1.00 60.39 24 GLU C O 1
ATOM 652 N N . ALA C 1 26 ? -6.665 3.866 12.293 1.00 52.75 25 ALA C N 1
ATOM 653 C CA . ALA C 1 26 ? -7.657 3.247 13.183 1.00 53.37 25 ALA C CA 1
ATOM 654 C C . ALA C 1 26 ? -7.130 3.221 14.630 1.00 58.82 25 ALA C C 1
ATOM 655 O O . ALA C 1 26 ? -7.765 3.789 15.510 1.00 59.87 25 ALA C O 1
ATOM 657 N N . LEU C 1 27 ? -5.924 2.649 14.853 1.00 56.20 26 LEU C N 1
ATOM 658 C CA . LEU C 1 27 ? -5.233 2.581 16.161 1.00 57.23 26 LEU C CA 1
ATOM 659 C C . LEU C 1 27 ? -5.016 3.979 16.768 1.00 63.40 26 LEU C C 1
ATOM 660 O O . LEU C 1 27 ? -5.006 4.107 17.985 1.00 64.64 26 LEU C O 1
ATOM 665 N N . GLU C 1 28 ? -4.773 4.973 15.939 1.00 61.15 27 GLU C N 1
ATOM 666 C CA . GLU C 1 28 ? -4.629 6.348 16.359 1.00 63.32 27 GLU C CA 1
ATOM 667 C C . GLU C 1 28 ? -5.908 6.814 17.005 1.00 68.71 27 GLU C C 1
ATOM 668 O O . GLU C 1 28 ? -5.918 7.730 17.783 1.00 70.56 27 GLU C O 1
ATOM 674 N N . HIS C 1 29 ? -6.985 6.153 16.637 1.00 65.41 28 HIS C N 1
ATOM 675 C CA . HIS C 1 29 ? -8.285 6.299 17.247 1.00 67.35 28 HIS C CA 1
ATOM 676 C C . HIS C 1 29 ? -9.218 7.082 16.379 1.00 74.25 28 HIS C C 1
ATOM 677 O O . HIS C 1 29 ? -10.125 7.706 16.871 1.00 76.99 28 HIS C O 1
ATOM 679 N N . GLY C 1 30 ? -8.997 7.050 15.079 1.00 69.24 29 GLY C N 1
ATOM 680 C CA . GLY C 1 30 ? -9.941 7.642 14.169 1.00 71.31 29 GLY C CA 1
ATOM 681 C C . GLY C 1 30 ? -11.182 6.799 14.159 1.00 78.10 29 GLY C C 1
ATOM 682 O O . GLY C 1 30 ? -12.281 7.311 14.132 1.00 81.06 29 GLY C O 1
ATOM 685 N N . GLU D 1 2 ? 1.522 -3.818 52.378 1.00 48.00 1 GLU D N 1
ATOM 686 C CA . GLU D 1 2 ? 2.216 -2.634 51.868 1.00 45.30 1 GLU D CA 1
ATOM 687 C C . GLU D 1 2 ? 3.720 -2.823 51.869 1.00 46.28 1 GLU D C 1
ATOM 688 O O . GLU D 1 2 ? 4.383 -2.295 50.992 1.00 46.13 1 GLU D O 1
ATOM 694 N N . TRP D 1 3 ? 4.258 -3.586 52.819 1.00 41.53 2 TRP D N 1
ATOM 695 C CA . TRP D 1 3 ? 5.697 -3.775 52.890 1.00 39.37 2 TRP D CA 1
ATOM 696 C C . TRP D 1 3 ? 6.193 -4.688 51.781 1.00 40.71 2 TRP D C 1
ATOM 697 O O . TRP D 1 3 ? 7.186 -4.370 51.129 1.00 37.61 2 TRP D O 1
ATOM 708 N N . GLU D 1 4 ? 5.462 -5.791 51.540 1.00 39.02 3 GLU D N 1
ATOM 709 C CA . GLU D 1 4 ? 5.770 -6.814 50.551 1.00 38.34 3 GLU D CA 1
ATOM 710 C C . GLU D 1 4 ? 5.633 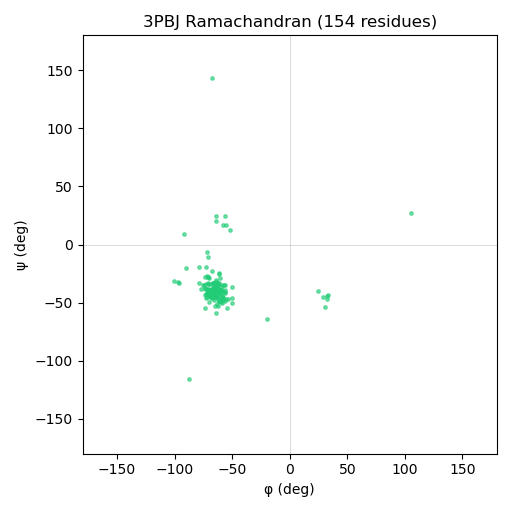-6.253 49.132 1.00 41.42 3 GLU D C 1
ATOM 711 O O . GLU D 1 4 ? 6.236 -6.815 48.213 1.00 40.11 3 GLU D O 1
ATOM 717 N N . ALA D 1 5 ? 4.833 -5.164 48.955 1.00 38.56 4 ALA D N 1
ATOM 718 C CA . ALA D 1 5 ? 4.644 -4.465 47.671 1.00 37.93 4 ALA D CA 1
ATOM 719 C C . ALA D 1 5 ? 5.844 -3.553 47.403 1.00 42.53 4 ALA D C 1
ATOM 720 O O . ALA D 1 5 ? 6.232 -3.373 46.255 1.00 45.46 4 ALA D O 1
ATOM 722 N N . LEU D 1 6 ? 6.449 -2.982 48.455 1.00 37.47 5 LEU D N 1
ATOM 723 C CA . LEU D 1 6 ? 7.667 -2.179 48.311 1.00 34.00 5 LEU D CA 1
ATOM 724 C C . LEU D 1 6 ? 8.824 -3.111 47.999 1.00 32.81 5 LEU D C 1
ATOM 725 O O . LEU D 1 6 ? 9.630 -2.755 47.154 1.00 30.01 5 LEU D O 1
ATOM 730 N N . GLU D 1 7 ? 8.946 -4.268 48.732 1.00 29.77 6 GLU D N 1
ATOM 731 C CA . GLU D 1 7 ? 9.946 -5.312 48.480 1.00 31.94 6 GLU D CA 1
ATOM 732 C C . GLU D 1 7 ? 9.812 -5.799 47.018 1.00 35.82 6 GLU D C 1
ATOM 733 O O . GLU D 1 7 ? 10.828 -5.956 46.323 1.00 35.03 6 GLU D O 1
ATOM 739 N N . LYS D 1 8 ? 8.558 -5.926 46.524 1.00 35.14 7 LYS D N 1
ATOM 740 C CA . LYS D 1 8 ? 8.241 -6.334 45.138 1.00 36.88 7 LYS D CA 1
ATOM 741 C C . LYS D 1 8 ? 8.799 -5.331 44.106 1.00 41.24 7 LYS D C 1
ATOM 742 O O . LYS D 1 8 ? 9.438 -5.738 43.121 1.00 41.80 7 LYS D O 1
ATOM 748 N N . LYS D 1 9 ? 8.545 -4.023 44.331 1.00 37.03 8 LYS D N 1
ATOM 749 C CA . LYS D 1 9 ? 8.983 -2.918 43.453 1.00 36.21 8 LYS D CA 1
ATOM 750 C C . LYS D 1 9 ? 10.520 -2.796 43.379 1.00 37.31 8 LYS D C 1
ATOM 751 O O . LYS D 1 9 ? 11.061 -2.505 42.312 1.00 35.59 8 LYS D O 1
ATOM 765 N N . ALA D 1 11 ? 12.675 -5.246 43.933 1.00 38.82 10 ALA D N 1
ATOM 766 C CA . ALA D 1 11 ? 13.093 -6.495 43.285 1.00 38.97 10 ALA D CA 1
ATOM 767 C C . ALA D 1 11 ? 12.954 -6.389 41.760 1.00 45.25 10 ALA D C 1
ATOM 768 O O . ALA D 1 11 ? 13.936 -6.603 41.042 1.00 43.29 10 ALA D O 1
ATOM 770 N N . ALA D 1 12 ? 11.751 -6.016 41.274 1.00 45.34 11 ALA D N 1
ATOM 771 C CA . ALA D 1 12 ? 11.483 -5.853 39.842 1.00 46.28 11 ALA D CA 1
ATOM 772 C C . ALA D 1 12 ? 12.368 -4.739 39.239 1.00 51.82 11 ALA D C 1
ATOM 773 O O . ALA D 1 12 ? 12.796 -4.875 38.094 1.00 52.88 11 ALA D O 1
ATOM 775 N N . LEU D 1 13 ? 12.682 -3.670 40.011 1.00 48.32 12 LEU D N 1
ATOM 776 C CA . LEU D 1 13 ? 13.552 -2.614 39.493 1.00 47.11 12 LEU D CA 1
ATOM 777 C C . LEU D 1 13 ? 14.926 -3.171 39.230 1.00 47.71 12 LEU D C 1
ATOM 778 O O . LEU D 1 13 ? 15.500 -2.879 38.187 1.00 47.75 12 LEU D O 1
ATOM 783 N N . GLU D 1 14 ? 15.435 -3.996 40.157 1.00 41.61 13 GLU D N 1
ATOM 784 C CA . GLU D 1 14 ? 16.744 -4.619 40.029 1.00 39.67 13 GLU D CA 1
ATOM 785 C C . GLU D 1 14 ? 16.761 -5.628 38.876 1.00 43.38 13 GLU D C 1
ATOM 786 O O . GLU D 1 14 ? 17.693 -5.606 38.060 1.00 42.65 13 GLU D O 1
ATOM 792 N N . SER D 1 15 ? 15.725 -6.490 38.798 1.00 39.51 14 SER D N 1
ATOM 793 C CA . SER D 1 15 ? 15.676 -7.542 37.788 1.00 41.13 14 SER D CA 1
ATOM 794 C C . SER D 1 15 ? 15.639 -6.963 36.382 1.00 46.67 14 SER D C 1
ATOM 795 O O . SER D 1 15 ? 16.292 -7.529 35.492 1.00 47.68 14 SER D O 1
ATOM 798 N N . LYS D 1 16 ? 14.912 -5.835 36.178 1.00 42.41 15 LYS D N 1
ATOM 799 C CA . LYS D 1 16 ? 14.822 -5.181 34.853 1.00 42.57 15 LYS D CA 1
ATOM 800 C C . LYS D 1 16 ? 16.147 -4.469 34.502 1.00 43.68 15 LYS D C 1
ATOM 801 O O . LYS D 1 16 ? 16.541 -4.405 33.337 1.00 45.21 15 LYS D O 1
ATOM 807 N N . LEU D 1 17 ? 16.815 -3.926 35.516 1.00 36.74 16 LEU D N 1
ATOM 808 C CA . LEU D 1 17 ? 18.074 -3.227 35.368 1.00 35.50 16 LEU D CA 1
ATOM 809 C C . LEU D 1 17 ? 19.125 -4.176 34.866 1.00 38.13 16 LEU D C 1
ATOM 810 O O . LEU D 1 17 ? 19.932 -3.811 34.023 1.00 39.27 16 LEU D O 1
ATOM 815 N N . GLN D 1 18 ? 19.097 -5.399 35.382 1.00 34.16 17 GLN D N 1
ATOM 816 C CA . GLN D 1 18 ? 19.971 -6.499 35.010 1.00 34.78 17 GLN D CA 1
ATOM 817 C C . GLN D 1 18 ? 19.627 -6.994 33.606 1.00 39.16 17 GLN D C 1
ATOM 818 O O . GLN D 1 18 ? 20.544 -7.357 32.864 1.00 39.28 17 GLN D O 1
ATOM 824 N N . ALA D 1 19 ? 18.320 -6.956 33.220 1.00 36.25 18 ALA D N 1
ATOM 825 C CA . ALA D 1 19 ? 17.835 -7.327 31.879 1.00 36.68 18 ALA D CA 1
ATOM 826 C C . ALA D 1 19 ? 18.338 -6.325 30.845 1.00 40.84 18 ALA D C 1
ATOM 827 O O . ALA D 1 19 ? 18.768 -6.727 29.768 1.00 42.15 18 ALA D O 1
ATOM 829 N N . LEU D 1 20 ? 18.348 -5.023 31.189 1.00 37.22 19 LEU D N 1
ATOM 830 C CA . LEU D 1 20 ? 18.849 -3.980 30.281 1.00 37.62 19 LEU D CA 1
ATOM 831 C C . LEU D 1 20 ? 20.377 -4.058 30.099 1.00 42.73 19 LEU D C 1
ATOM 832 O O . LEU D 1 20 ? 20.857 -3.761 29.010 1.00 44.18 19 LEU D O 1
ATOM 837 N N . GLU D 1 21 ? 21.131 -4.455 31.144 1.00 38.61 20 GLU D N 1
ATOM 838 C CA . GLU D 1 21 ? 22.588 -4.592 31.066 1.00 40.04 20 GLU D CA 1
ATOM 839 C C . GLU D 1 21 ? 22.985 -5.659 30.012 1.00 45.18 20 GLU D C 1
ATOM 840 O O . GLU D 1 21 ? 23.823 -5.396 29.138 1.00 44.04 20 GLU D O 1
ATOM 845 N N . LYS D 1 22 ? 22.351 -6.842 30.083 1.00 42.48 21 LYS D N 1
ATOM 846 C CA . LYS D 1 22 ? 22.595 -7.952 29.156 1.00 43.71 21 LYS D CA 1
ATOM 847 C C . LYS D 1 22 ? 22.382 -7.510 27.705 1.00 49.05 21 LYS D C 1
ATOM 848 O O . LYS D 1 22 ? 23.206 -7.842 26.857 1.00 50.87 21 LYS D O 1
ATOM 854 N N . LYS D 1 23 ? 21.332 -6.701 27.445 1.00 45.27 22 LYS D N 1
ATOM 855 C CA . LYS D 1 23 ? 20.986 -6.115 26.145 1.00 44.97 22 LYS D CA 1
ATOM 856 C C . LYS D 1 23 ? 22.092 -5.196 25.637 1.00 49.43 22 LYS D C 1
ATOM 857 O O . LYS D 1 23 ? 22.381 -5.197 24.441 1.00 51.16 22 LYS D O 1
ATOM 863 N N . HIS D 1 24 ? 22.700 -4.391 26.544 1.00 44.82 23 HIS D N 1
ATOM 864 C CA . HIS D 1 24 ? 23.783 -3.477 26.187 1.00 44.43 23 HIS D CA 1
ATOM 865 C C . HIS D 1 24 ? 25.011 -4.220 25.764 1.00 52.48 23 HIS D C 1
ATOM 866 O O . HIS D 1 24 ? 25.710 -3.741 24.868 1.00 53.76 23 HIS D O 1
ATOM 873 N N . GLU D 1 25 ? 25.250 -5.402 26.349 1.00 51.14 24 GLU D N 1
ATOM 874 C CA . GLU D 1 25 ? 26.387 -6.260 25.978 1.00 52.83 24 GLU D CA 1
ATOM 875 C C . GLU D 1 25 ? 26.232 -6.759 24.554 1.00 57.40 24 GLU D C 1
ATOM 876 O O . GLU D 1 25 ? 27.233 -6.856 23.845 1.00 58.65 24 GLU D O 1
ATOM 882 N N . ALA D 1 26 ? 24.979 -7.011 24.109 1.00 52.69 25 ALA D N 1
ATOM 883 C CA . ALA D 1 26 ? 24.694 -7.443 22.735 1.00 53.63 25 ALA D CA 1
ATOM 884 C C . ALA D 1 26 ? 24.911 -6.288 21.720 1.00 55.62 25 ALA D C 1
ATOM 885 O O . ALA D 1 26 ? 25.269 -6.540 20.571 1.00 54.34 25 ALA D O 1
ATOM 887 N N . LEU D 1 27 ? 24.743 -5.058 22.176 1.00 52.62 26 LEU D N 1
ATOM 888 C CA . LEU D 1 27 ? 25.054 -3.861 21.398 1.00 54.53 26 LEU D CA 1
ATOM 889 C C . LEU D 1 27 ? 26.545 -3.594 21.226 1.00 62.75 26 LEU D C 1
ATOM 890 O O . LEU D 1 27 ? 26.912 -2.886 20.330 1.00 63.15 26 LEU D O 1
ATOM 895 N N . GLU D 1 28 ? 27.378 -4.182 22.075 1.00 62.67 27 GLU D N 1
ATOM 896 C CA . GLU D 1 28 ? 28.832 -4.052 22.012 1.00 64.45 27 GLU D CA 1
ATOM 897 C C . GLU D 1 28 ? 29.542 -5.047 21.117 1.00 74.55 27 GLU D C 1
ATOM 898 O O . GLU D 1 28 ? 29.313 -5.044 19.910 1.00 75.75 27 GLU D O 1
ATOM 904 N N . HIS D 1 29 ? 30.375 -5.899 21.726 1.00 74.30 28 HIS D N 1
ATOM 905 C CA . HIS D 1 29 ? 31.355 -6.758 21.044 1.00 77.07 28 HIS D CA 1
ATOM 906 C C . HIS D 1 29 ? 31.025 -8.188 20.743 1.00 82.54 28 HIS D C 1
ATOM 907 O O . HIS D 1 29 ? 31.524 -8.705 19.776 1.00 84.12 28 HIS D O 1
ATOM 914 N N . GLY D 1 30 ? 30.239 -8.874 21.552 1.00 78.99 29 GLY D N 1
ATOM 915 C CA . GLY D 1 30 ? 29.758 -8.468 22.875 1.00 77.25 29 GLY D CA 1
ATOM 916 C C . GLY D 1 30 ? 29.116 -9.571 23.701 1.00 80.61 29 GLY D C 1
ATOM 917 O O . GLY D 1 30 ? 28.901 -10.683 23.215 1.00 81.39 29 GLY D O 1
ATOM 922 N N . GLU E 1 2 ? 10.129 8.223 55.908 1.00 36.51 1 GLU E N 1
ATOM 923 C CA . GLU E 1 2 ? 11.052 7.233 55.333 1.00 34.05 1 GLU E CA 1
ATOM 924 C C . GLU E 1 2 ? 10.438 6.493 54.170 1.00 38.08 1 GLU E C 1
ATOM 925 O O . GLU E 1 2 ? 11.082 6.274 53.140 1.00 33.91 1 GLU E O 1
ATOM 931 N N . TRP E 1 3 ? 9.208 6.026 54.378 1.00 38.88 2 TRP E N 1
ATOM 932 C CA . TRP E 1 3 ? 8.503 5.200 53.410 1.00 40.41 2 TR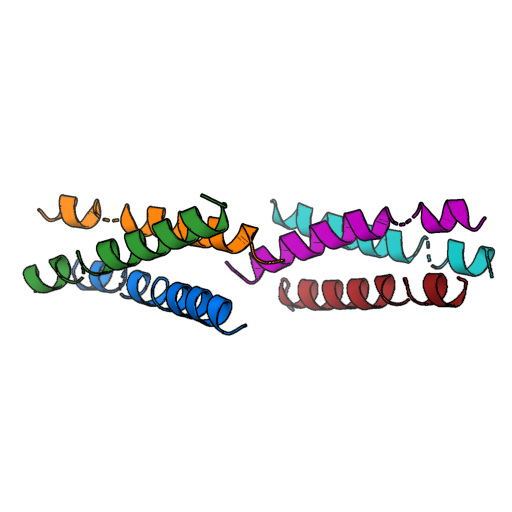P E CA 1
ATOM 933 C C . TRP E 1 3 ? 8.126 6.003 52.177 1.00 45.87 2 TRP E C 1
ATOM 934 O O . TRP E 1 3 ? 8.288 5.514 51.068 1.00 47.51 2 TRP E O 1
ATOM 945 N N . GLU E 1 4 ? 7.618 7.217 52.382 1.00 42.96 3 GLU E N 1
ATOM 946 C CA . GLU E 1 4 ? 7.166 8.137 51.343 1.00 44.24 3 GLU E CA 1
ATOM 947 C C . GLU E 1 4 ? 8.348 8.542 50.457 1.00 47.74 3 GLU E C 1
ATOM 948 O O . GLU E 1 4 ? 8.211 8.536 49.244 1.00 48.66 3 GLU E O 1
ATOM 954 N N . ALA E 1 5 ? 9.498 8.875 51.063 1.00 43.77 4 ALA E N 1
ATOM 955 C CA . ALA E 1 5 ? 10.717 9.282 50.352 1.00 43.33 4 ALA E CA 1
ATOM 956 C C . ALA E 1 5 ? 11.259 8.153 49.478 1.00 46.28 4 ALA E C 1
ATOM 957 O O . ALA E 1 5 ? 11.828 8.409 48.410 1.00 46.43 4 ALA E O 1
ATOM 959 N N . LEU E 1 6 ? 11.118 6.906 49.955 1.00 41.51 5 LEU E N 1
ATOM 960 C CA . LEU E 1 6 ? 11.538 5.732 49.202 1.00 41.59 5 LEU E CA 1
ATOM 961 C C . LEU E 1 6 ? 10.586 5.527 48.023 1.00 45.70 5 LEU E C 1
ATOM 962 O O . LEU E 1 6 ? 11.046 5.210 46.921 1.00 44.88 5 LEU E O 1
ATOM 967 N N . GLU E 1 7 ? 9.258 5.713 48.266 1.00 41.68 6 GLU E N 1
ATOM 968 C CA . GLU E 1 7 ? 8.212 5.542 47.249 1.00 42.58 6 GLU E CA 1
ATOM 969 C C . GLU E 1 7 ? 8.407 6.554 46.134 1.00 47.34 6 GLU E C 1
ATOM 970 O O . GLU E 1 7 ? 8.144 6.236 44.978 1.00 45.86 6 GLU E O 1
ATOM 972 N N . LYS E 1 8 ? 8.883 7.772 46.493 1.00 44.93 7 LYS E N 1
ATOM 973 C CA . LYS E 1 8 ? 9.167 8.826 45.536 1.00 46.17 7 LYS E CA 1
ATOM 974 C C . LYS E 1 8 ? 10.297 8.369 44.626 1.00 51.21 7 LYS E C 1
ATOM 975 O O . LYS E 1 8 ? 10.074 8.227 43.421 1.00 54.12 7 LYS E O 1
ATOM 977 N N . LYS E 1 9 ? 11.475 8.055 45.211 1.00 43.33 8 LYS E N 1
ATOM 978 C CA . LYS E 1 9 ? 12.678 7.647 44.490 1.00 42.16 8 LYS E CA 1
ATOM 979 C C . LYS E 1 9 ? 12.442 6.411 43.584 1.00 44.82 8 LYS E C 1
ATOM 980 O O . LYS E 1 9 ? 12.921 6.424 42.444 1.00 45.49 8 LYS E O 1
ATOM 994 N N . ALA E 1 11 ? 9.465 5.409 42.248 1.00 41.68 10 ALA E N 1
ATOM 995 C CA . ALA E 1 11 ? 8.493 5.883 41.233 1.00 42.94 10 ALA E CA 1
ATOM 996 C C . ALA E 1 11 ? 9.253 6.607 40.168 1.00 45.57 10 ALA E C 1
ATOM 997 O O . ALA E 1 11 ? 9.099 6.316 38.988 1.00 46.74 10 ALA E O 1
ATOM 999 N N . ALA E 1 12 ? 10.153 7.500 40.606 1.00 41.40 11 ALA E N 1
ATOM 1000 C CA . ALA E 1 12 ? 11.024 8.278 39.752 1.00 42.28 11 ALA E CA 1
ATOM 1001 C C . ALA E 1 12 ? 11.950 7.364 38.910 1.00 48.16 11 ALA E C 1
ATOM 1002 O O . ALA E 1 12 ? 11.979 7.525 37.689 1.00 49.87 11 ALA E O 1
ATOM 1004 N N . LEU E 1 13 ? 12.639 6.367 39.533 1.00 43.45 12 LEU E N 1
ATOM 1005 C CA . LEU E 1 13 ? 13.534 5.445 38.802 1.00 42.08 12 LEU E CA 1
ATOM 1006 C C . LEU E 1 13 ? 12.796 4.578 37.787 1.00 48.19 12 LEU E C 1
ATOM 1007 O O . LEU E 1 13 ? 13.369 4.280 36.741 1.00 47.06 12 LEU E O 1
ATOM 1012 N N . GLU E 1 14 ? 11.535 4.181 38.089 1.00 48.20 13 GLU E N 1
ATOM 1013 C CA . GLU E 1 14 ? 10.645 3.452 37.167 1.00 49.72 13 GLU E CA 1
ATOM 1014 C C . GLU E 1 14 ? 10.383 4.290 35.908 1.00 55.54 13 GLU E C 1
ATOM 1015 O O . GLU E 1 14 ? 10.316 3.741 34.803 1.00 55.06 13 GLU E O 1
ATOM 1021 N N . SER E 1 15 ? 10.207 5.629 36.093 1.00 53.89 14 SER E N 1
ATOM 1022 C CA . SER E 1 15 ? 9.968 6.580 34.997 1.00 57.17 14 SER E CA 1
ATOM 1023 C C . SER E 1 15 ? 11.199 6.688 34.104 1.00 61.40 14 SER E C 1
ATOM 1024 O O . SER E 1 15 ? 11.065 6.765 32.882 1.00 64.27 14 SER E O 1
ATOM 1027 N N . LYS E 1 16 ? 12.395 6.656 34.720 1.00 54.88 15 LYS E N 1
ATOM 1028 C CA . LYS E 1 16 ? 13.684 6.701 34.044 1.00 54.08 15 LYS E CA 1
ATOM 1029 C C . LYS E 1 16 ? 13.941 5.409 33.296 1.00 57.69 15 LYS E C 1
ATOM 1030 O O . LYS E 1 16 ? 14.302 5.454 32.119 1.00 58.26 15 LYS E O 1
ATOM 1036 N N . LEU E 1 17 ? 13.755 4.257 33.979 1.00 52.97 16 LEU E N 1
ATOM 1037 C CA . LEU E 1 17 ? 13.994 2.918 33.434 1.00 52.81 16 LEU E CA 1
ATOM 1038 C C . LEU E 1 17 ? 13.146 2.660 32.193 1.00 57.78 16 LEU E C 1
ATOM 1039 O O . LEU E 1 17 ? 13.680 2.160 31.198 1.00 56.65 16 LEU E O 1
ATOM 1044 N N . GLN E 1 18 ? 11.843 3.024 32.254 1.00 56.53 17 GLN E N 1
ATOM 1045 C CA . GLN E 1 18 ? 10.864 2.837 31.177 1.00 59.55 17 GLN E CA 1
ATOM 1046 C C . GLN E 1 18 ? 11.352 3.505 29.884 1.00 65.41 17 GLN E C 1
ATOM 1047 O O . GLN E 1 18 ? 11.300 2.860 28.848 1.00 66.28 17 GLN E O 1
ATOM 1053 N N . ALA E 1 19 ? 11.927 4.726 29.966 1.00 62.71 18 ALA E N 1
ATOM 1054 C CA . ALA E 1 19 ? 12.520 5.445 28.828 1.00 64.66 18 ALA E CA 1
ATOM 1055 C C . ALA E 1 19 ? 13.652 4.612 28.162 1.00 67.19 18 ALA E C 1
ATOM 1056 O O . ALA E 1 19 ? 13.639 4.450 26.947 1.00 69.19 18 ALA E O 1
ATOM 1058 N N . LEU E 1 20 ? 14.581 4.044 28.951 1.00 60.95 19 LEU E N 1
ATOM 1059 C CA . LEU E 1 20 ? 15.655 3.182 28.434 1.00 59.27 19 LEU E CA 1
ATOM 1060 C C . LEU E 1 20 ? 15.094 1.908 27.817 1.00 64.61 19 LEU E C 1
ATOM 1061 O O . LEU E 1 20 ? 15.714 1.351 26.908 1.00 63.14 19 LEU E O 1
ATOM 1066 N N . GLU E 1 21 ? 13.937 1.426 28.347 1.00 63.79 20 GLU E N 1
ATOM 1067 C CA . GLU E 1 21 ? 13.249 0.234 27.846 1.00 65.64 20 GLU E CA 1
ATOM 1068 C C . GLU E 1 21 ? 12.742 0.526 26.461 1.00 73.23 20 GLU E C 1
ATOM 1069 O O . GLU E 1 21 ? 12.945 -0.285 25.565 1.00 73.64 20 GLU E O 1
ATOM 1075 N N . LYS E 1 22 ? 12.147 1.729 26.289 1.00 72.49 21 LYS E N 1
ATOM 1076 C CA . LYS E 1 22 ? 11.597 2.271 25.054 1.00 76.84 21 LYS E CA 1
ATOM 1077 C C . LYS E 1 22 ? 12.691 2.477 23.994 1.00 82.76 21 LYS E C 1
ATOM 1078 O O . LYS E 1 22 ? 12.483 2.095 22.841 1.00 85.14 21 LYS E O 1
ATOM 1080 N N . LYS E 1 23 ? 13.863 3.040 24.391 1.00 77.82 22 LYS E N 1
ATOM 1081 C CA . LYS E 1 23 ? 15.008 3.286 23.503 1.00 77.84 22 LYS E CA 1
ATOM 1082 C C . LYS E 1 23 ? 15.701 1.970 23.092 1.00 81.46 22 LYS E C 1
ATOM 1083 O O . LYS E 1 23 ? 16.532 1.992 22.188 1.00 82.54 22 LYS E O 1
ATOM 1085 N N . HIS E 1 24 ? 15.351 0.837 23.736 1.00 76.90 23 HIS E N 1
ATOM 1086 C CA . HIS E 1 24 ? 15.871 -0.499 23.427 1.00 76.06 23 HIS E CA 1
ATOM 1087 C C . HIS E 1 24 ? 14.915 -1.237 22.506 1.00 83.18 23 HIS E C 1
ATOM 1088 O O . HIS E 1 24 ? 15.358 -2.020 21.666 1.00 83.79 23 HIS E O 1
ATOM 1095 N N . GLU E 1 25 ? 13.597 -0.972 22.658 0.72 81.44 24 GLU E N 1
ATOM 1096 C CA . GLU E 1 25 ? 12.517 -1.540 21.848 0.72 84.39 24 GLU E CA 1
ATOM 1097 C C . GLU E 1 25 ? 12.524 -0.939 20.424 0.72 91.33 24 GLU E C 1
ATOM 1098 O O . GLU E 1 25 ? 11.753 -1.380 19.563 0.72 94.29 24 GLU E O 1
ATOM 1100 N N . ALA E 1 26 ? 13.395 0.073 20.196 0.77 86.44 25 ALA E N 1
ATOM 1101 C CA . ALA E 1 26 ? 13.618 0.760 18.922 0.77 88.31 25 ALA E CA 1
ATOM 1102 C C . ALA E 1 26 ? 14.889 0.229 18.244 0.77 90.45 25 ALA E C 1
ATOM 1103 O O . ALA E 1 26 ? 14.960 0.205 17.015 0.77 91.89 25 ALA E O 1
ATOM 1105 N N . LEU E 1 27 ? 15.889 -0.193 19.057 1.00 83.62 26 LEU E N 1
ATOM 1106 C CA . LEU E 1 27 ? 17.160 -0.768 18.599 1.00 82.13 26 LEU E CA 1
ATOM 1107 C C . LEU E 1 27 ? 16.922 -2.176 18.025 1.00 87.76 26 LEU E C 1
ATOM 1108 O O . LEU E 1 27 ? 17.531 -2.557 17.017 1.00 88.84 26 LEU E O 1
ATOM 1110 N N . GLU E 1 28 ? 16.009 -2.929 18.664 1.00 84.18 27 GLU E N 1
ATOM 1111 C CA . GLU E 1 28 ? 15.606 -4.274 18.250 1.00 85.49 27 GLU E CA 1
ATOM 1112 C C . GLU E 1 28 ? 14.806 -4.186 16.962 1.00 92.70 27 GLU E C 1
ATOM 1113 O O . GLU E 1 28 ? 14.998 -5.011 16.071 1.00 94.04 27 GLU E O 1
ATOM 1119 N N . HIS E 1 29 ? 13.933 -3.153 16.861 1.00 90.75 28 HIS E N 1
ATOM 1120 C CA . HIS E 1 29 ? 13.063 -2.856 15.721 1.00 94.26 28 HIS E CA 1
ATOM 1121 C C . HIS E 1 29 ? 13.875 -2.537 14.447 1.00 100.14 28 HIS E C 1
ATOM 1122 O O . HIS E 1 29 ? 13.614 -3.132 13.399 1.00 102.67 28 HIS E O 1
ATOM 1124 N N . GLY E 1 30 ? 14.830 -1.609 14.557 1.00 95.08 29 GLY E N 1
ATOM 1125 C CA . GLY E 1 30 ? 15.678 -1.173 13.452 1.00 96.22 29 GLY E CA 1
ATOM 1126 C C . GLY E 1 30 ? 16.774 -2.154 13.089 1.00 99.44 29 GLY E C 1
ATOM 1127 O O . GLY E 1 30 ? 17.156 -2.992 13.910 1.00 97.45 29 GLY E O 1
ATOM 1132 N N . GLU F 1 2 ? 16.605 -1.823 58.012 1.00 51.83 1 GLU F N 1
ATOM 1133 C CA . GLU F 1 2 ? 15.855 -1.910 56.748 1.00 49.62 1 GLU F CA 1
ATOM 1134 C C . GLU F 1 2 ? 15.894 -0.616 55.909 1.00 47.52 1 GLU F C 1
ATOM 1135 O O . GLU F 1 2 ? 16.110 -0.723 54.710 1.00 46.34 1 GLU F O 1
ATOM 1141 N N . TRP F 1 3 ? 15.640 0.577 56.510 1.00 39.80 2 TRP F N 1
ATOM 1142 C CA . TRP F 1 3 ? 15.618 1.838 55.757 1.00 36.96 2 TRP F CA 1
ATOM 1143 C C . TRP F 1 3 ? 17.001 2.218 55.240 1.00 33.60 2 TRP F C 1
ATOM 1144 O O . TRP F 1 3 ? 17.091 2.722 54.128 1.00 28.98 2 TRP F O 1
ATOM 1155 N N . GLU F 1 4 ? 18.065 1.997 56.038 1.00 28.01 3 GLU F N 1
ATOM 1156 C CA . GLU F 1 4 ? 19.441 2.248 55.600 1.00 29.97 3 GLU F CA 1
ATOM 1157 C C . GLU F 1 4 ? 19.828 1.296 54.469 1.00 34.22 3 GLU F C 1
ATOM 1158 O O . GLU F 1 4 ? 20.426 1.730 53.499 1.00 36.54 3 GLU F O 1
ATOM 1164 N N . ALA F 1 5 ? 19.450 0.025 54.568 1.00 32.54 4 ALA F N 1
ATOM 1165 C CA . ALA F 1 5 ? 19.787 -0.981 53.570 1.00 33.56 4 ALA F CA 1
ATOM 1166 C C . ALA F 1 5 ? 19.100 -0.654 52.257 1.00 36.80 4 ALA F C 1
ATOM 1167 O O . ALA F 1 5 ? 19.783 -0.575 51.242 1.00 37.24 4 ALA F O 1
ATOM 1169 N N . LEU F 1 6 ? 17.789 -0.348 52.298 1.00 33.03 5 LEU F N 1
ATOM 1170 C CA . LEU F 1 6 ? 16.985 0.032 51.136 1.00 32.84 5 LEU F CA 1
ATOM 1171 C C . LEU F 1 6 ? 17.472 1.307 50.483 1.00 36.94 5 LEU F C 1
ATOM 1172 O O . LEU F 1 6 ? 17.434 1.408 49.258 1.00 35.74 5 LEU F O 1
ATOM 1177 N N . GLU F 1 7 ? 17.920 2.293 51.290 1.00 34.39 6 GLU F N 1
ATOM 1178 C CA . GLU F 1 7 ? 18.400 3.557 50.730 1.00 33.56 6 GLU F CA 1
ATOM 1179 C C . GLU F 1 7 ? 19.703 3.313 49.985 1.00 35.63 6 GLU F C 1
ATOM 1180 O O . GLU F 1 7 ? 19.886 3.843 48.888 1.00 36.43 6 GLU F O 1
ATOM 1186 N N . LYS F 1 8 ? 20.555 2.431 50.521 0.89 29.84 7 LYS F N 1
ATOM 1187 C CA . LYS F 1 8 ? 21.823 2.124 49.868 1.00 29.29 7 LYS F CA 1
ATOM 1188 C C . LYS F 1 8 ? 21.561 1.256 48.614 0.89 34.01 7 LYS F C 1
ATOM 1189 O O . LYS F 1 8 ? 22.138 1.558 47.573 0.89 32.37 7 LYS F O 1
ATOM 1195 N N . LYS F 1 9 ? 20.596 0.299 48.672 1.00 31.32 8 LYS F N 1
ATOM 1196 C CA . LYS F 1 9 ? 20.188 -0.514 47.522 1.00 31.14 8 LYS F CA 1
ATOM 1197 C C . LYS F 1 9 ? 19.703 0.348 46.382 1.00 36.31 8 LYS F C 1
ATOM 1198 O O . LYS F 1 9 ? 20.192 0.173 45.275 1.00 37.75 8 LYS F O 1
ATOM 1212 N N . ALA F 1 11 ? 20.198 3.604 45.925 1.00 30.75 10 ALA F N 1
ATOM 1213 C CA . ALA F 1 11 ? 21.300 4.503 45.502 1.00 31.82 10 ALA F CA 1
ATOM 1214 C C . ALA F 1 11 ? 22.203 3.801 44.480 1.00 36.60 10 ALA F C 1
ATOM 1215 O O . ALA F 1 11 ? 22.549 4.396 43.452 1.00 37.13 10 ALA F O 1
ATOM 1217 N N . ALA F 1 12 ? 22.547 2.511 44.749 1.00 33.01 11 ALA F N 1
ATOM 1218 C CA . ALA F 1 12 ? 23.330 1.656 43.847 1.00 33.77 11 ALA F CA 1
ATOM 1219 C C . ALA F 1 12 ? 22.539 1.332 42.527 1.00 37.30 11 ALA F C 1
ATOM 1220 O O . ALA F 1 12 ? 23.147 1.226 41.447 1.00 37.98 11 ALA F O 1
ATOM 1222 N N . LEU F 1 13 ? 21.197 1.155 42.616 1.00 31.13 12 LEU F N 1
ATOM 1223 C CA . LEU F 1 13 ? 20.445 0.854 41.387 1.00 30.11 12 LEU F CA 1
ATOM 1224 C C . LEU F 1 13 ? 20.398 2.114 40.515 1.00 34.10 12 LEU F C 1
ATOM 1225 O O . LEU F 1 13 ? 20.649 2.015 39.325 1.00 34.17 12 LEU F O 1
ATOM 1230 N N . GLU F 1 14 ? 20.224 3.290 41.119 1.00 32.49 13 GLU F N 1
ATOM 1231 C CA . GLU F 1 14 ? 20.275 4.561 40.401 1.00 32.87 13 GLU F CA 1
ATOM 1232 C C . GLU F 1 14 ? 21.651 4.773 39.709 1.00 38.18 13 GLU F C 1
ATOM 1233 O O . GLU F 1 14 ? 21.667 5.223 38.558 1.00 40.85 13 GLU F O 1
ATOM 1239 N N . SER F 1 15 ? 22.786 4.424 40.367 1.00 30.58 14 SER F N 1
ATOM 1240 C CA . SER F 1 15 ? 24.076 4.588 39.701 1.00 29.91 14 SER F CA 1
ATOM 1241 C C . SER F 1 15 ? 24.186 3.651 38.485 1.00 32.89 14 SER F C 1
ATOM 1242 O O . SER F 1 15 ? 24.681 4.091 37.459 1.00 31.27 14 SER F O 1
ATOM 1245 N N . LYS F 1 16 ? 23.637 2.409 38.566 1.00 31.28 15 LYS F N 1
ATOM 1246 C CA . LYS F 1 16 ? 23.633 1.477 37.424 1.00 31.65 15 LYS F CA 1
ATOM 1247 C C . LYS F 1 16 ? 22.727 1.996 36.344 1.00 38.65 15 LYS F C 1
ATOM 1248 O O . LYS F 1 16 ? 23.107 1.984 35.176 1.00 41.57 15 LYS F O 1
ATOM 1254 N N . LEU F 1 17 ? 21.569 2.540 36.722 1.00 34.97 16 LEU F N 1
ATOM 1255 C CA . LEU F 1 17 ? 20.660 3.120 35.737 1.00 35.08 16 LEU F CA 1
ATOM 1256 C C . LEU F 1 17 ? 21.345 4.270 35.014 1.00 38.28 16 LEU F C 1
ATOM 1257 O O . LEU F 1 17 ? 21.277 4.315 33.807 1.00 41.35 16 LEU F O 1
ATOM 1262 N N . GLN F 1 18 ? 22.045 5.161 35.743 1.00 32.12 17 GLN F N 1
ATOM 1263 C CA . GLN F 1 18 ? 22.743 6.307 35.188 1.00 31.56 17 GLN F CA 1
ATOM 1264 C C . GLN F 1 18 ? 23.874 5.847 34.269 1.00 38.00 17 GLN F C 1
ATOM 1265 O O . GLN F 1 18 ? 24.056 6.469 33.239 1.00 38.48 17 GLN F O 1
ATOM 1271 N N . ALA F 1 19 ? 24.599 4.746 34.610 1.00 35.41 18 ALA F N 1
ATOM 1272 C CA . ALA F 1 19 ? 25.673 4.178 33.770 1.00 35.59 18 ALA F CA 1
ATOM 1273 C C . ALA F 1 19 ? 25.124 3.770 32.407 1.00 39.05 18 ALA F C 1
ATOM 1274 O O . ALA F 1 19 ? 25.767 4.018 31.400 1.00 40.02 18 ALA F O 1
ATOM 1276 N N . LEU F 1 20 ? 23.881 3.250 32.383 1.00 35.96 19 LEU F N 1
ATOM 1277 C CA . LEU F 1 20 ? 23.177 2.832 31.165 1.00 36.40 19 LEU F CA 1
ATOM 1278 C C . LEU F 1 20 ? 22.682 4.045 30.406 1.00 40.55 19 LEU F C 1
ATOM 1279 O O . LEU F 1 20 ? 22.708 4.016 29.176 1.00 42.18 19 LEU F O 1
ATOM 1284 N N . GLU F 1 21 ? 22.259 5.130 31.117 1.00 35.12 20 GLU F N 1
ATOM 1285 C CA . GLU F 1 21 ? 21.862 6.367 30.430 1.00 34.43 20 GLU F CA 1
ATOM 1286 C C . GLU F 1 21 ? 23.044 6.887 29.567 1.00 38.20 20 GLU F C 1
ATOM 1287 O O . GLU F 1 21 ? 22.853 7.126 28.382 1.00 38.98 20 GLU F O 1
ATOM 1293 N N . LYS F 1 22 ? 24.277 6.955 30.144 1.00 34.80 21 LYS F N 1
ATOM 1294 C CA . LYS F 1 22 ? 25.507 7.437 29.481 1.00 37.24 21 LYS F CA 1
ATOM 1295 C C . LYS F 1 22 ? 25.885 6.601 28.243 1.00 43.46 21 LYS F C 1
ATOM 1296 O O . LYS F 1 22 ? 26.503 7.125 27.320 1.00 44.88 21 LYS F O 1
ATOM 1302 N N . LYS F 1 23 ? 25.516 5.313 28.227 1.00 39.20 22 LYS F N 1
ATOM 1303 C CA . LYS F 1 23 ? 25.806 4.412 27.104 1.00 39.00 22 LYS F CA 1
ATOM 1304 C C . LYS F 1 23 ? 24.890 4.732 25.923 1.00 47.26 22 LYS F C 1
ATOM 1305 O O . LYS F 1 23 ? 25.324 4.677 24.761 1.00 49.13 22 LYS F O 1
ATOM 1311 N N . HIS F 1 24 ? 23.647 5.128 26.220 1.00 46.30 23 HIS F N 1
ATOM 1312 C CA . HIS F 1 24 ? 22.676 5.504 25.207 1.00 48.61 23 HIS F CA 1
ATOM 1313 C C . HIS F 1 24 ? 23.084 6.836 24.581 1.00 54.80 23 HIS F C 1
ATOM 1314 O O . HIS F 1 24 ? 22.899 7.005 23.374 1.00 56.06 23 HIS F O 1
ATOM 1321 N N . GLU F 1 25 ? 23.716 7.739 25.379 1.00 52.44 24 GLU F N 1
ATOM 1322 C CA . GLU F 1 25 ? 24.249 9.031 24.917 1.00 54.95 24 GLU F CA 1
ATOM 1323 C C . GLU F 1 25 ? 25.364 8.771 23.945 1.00 60.87 24 GLU F C 1
ATOM 1324 O O . GLU F 1 25 ? 25.345 9.307 22.846 1.00 62.80 24 GLU F O 1
ATOM 1326 N N . ALA F 1 26 ? 26.301 7.959 24.384 1.00 57.34 25 ALA F N 1
ATOM 1327 C CA . ALA F 1 26 ? 27.510 7.651 23.670 1.00 58.59 25 ALA F CA 1
ATOM 1328 C C . ALA F 1 26 ? 27.223 7.242 22.258 1.00 67.27 25 ALA F C 1
ATOM 1329 O O . ALA F 1 26 ? 27.946 7.568 21.345 1.00 68.57 25 ALA F O 1
ATOM 1331 N N . LEU F 1 27 ? 26.142 6.528 22.075 1.00 66.20 26 LEU F N 1
ATOM 1332 C CA . LEU F 1 27 ? 25.813 6.059 20.760 1.00 68.32 26 LEU F CA 1
ATOM 1333 C C . LEU F 1 27 ? 24.887 7.013 19.967 1.00 77.38 26 LEU F C 1
ATOM 1334 O O . LEU F 1 27 ? 24.424 6.704 18.897 1.00 78.68 26 LEU F O 1
ATOM 1339 N N . GLU F 1 28 ? 24.677 8.205 20.514 1.00 76.46 27 GLU F N 1
ATOM 1340 C CA . GLU F 1 28 ? 24.103 9.342 19.817 1.00 79.83 27 GLU F CA 1
ATOM 1341 C C . GLU F 1 28 ? 25.205 9.955 18.978 1.00 87.71 27 GLU F C 1
ATOM 1342 O O . GLU F 1 28 ? 24.957 10.709 18.062 1.00 90.64 27 GLU F O 1
ATOM 1348 N N . HIS F 1 29 ? 26.438 9.643 19.317 1.00 84.07 28 HIS F N 1
ATOM 1349 C CA . HIS F 1 29 ? 27.576 10.118 18.567 1.00 86.58 28 HIS F CA 1
ATOM 1350 C C . HIS F 1 29 ? 27.261 10.574 17.130 1.00 93.66 28 HIS F C 1
ATOM 1351 O O . HIS F 1 29 ? 27.447 11.724 16.800 1.00 95.52 28 HIS F O 1
ATOM 1358 N N . GLY F 1 30 ? 26.822 9.670 16.265 0.82 90.66 29 GLY F N 1
#

Solvent-accessible surface area: 11829 Å² total

Foldseek 3Di:
DCVVVVVCVVVVVVVVVVVVVVVDVVDD/DVVVVVVCVVVVVVVVVVVVVVVVVPD/DVVVVVVCCVVVVVVVVVVVVVVVVVPD/DVVVVVVCVVVVVVVVVVVVVVVVVPVD/DVVVVVVCCVVVVVVVVVVVVVVVVVVD/DVVVVVVCCVVVVVVVVVVVVVVVVVD

Secondary structure (P-SEA, 3-state):
caaaaaaccaaaaaaaaaaaaaaaaaac/caaaaaaccaaaaaaaaaaaaaaaacc/caaaaaaccaaaaaaaaaaaaaaaaacc/caaaaaaccaaaaaaaaaaaaaaaaccc/caaaaaaccaaaaaaaaaaaaaaaaaac/caaaaaaccaaaaaaaaaaaaaaaacc

B-factor: mean 51.42, std 17.94, range [23.58, 118.23]

Sequence (166 aa):
EWEALEKKAALESKLLQALEKKHEALEHGEWEALEKKAALESKLQALEKKHEALEHEWEALEKKAALESKLQALEKKHEALEHGEWEALEKKAALESKLQALEKKHEALEHGEWEALEKKAALESKLQALEKKHEALEHGEWEALEKKAALESKLQALEKKHEALEH